Protein AF-A0A7L4HEP7-F1 (afdb_monomer_lite)

Secondary structure (DSSP, 8-state):
---------GGGHHHHHHHHHHHHHHHTTTTTTHHHHTTT--HHHHHHHHHHHHHHHHHHHHHHH--GGGGGG---

pLDDT: mean 91.1, std 14.58, range [39.53, 98.31]

Sequence (76 aa):
MSATFIGNSTAIQELFKRISEQFTAMFRRKAFLHWYTGEGMDEMEFTEAESNMNDLVSEYQQYQDATVDDEGEYDE

Foldseek 3Di:
DDDDDDDDALVCLVVLVVVLVVLCVCLVVCHPVCVVVVVPDDNVVSVVVSVVSVVSSVVSVCVVPDDPVVVVPPPD

Structure (mmCIF, N/CA/C/O backbone):
data_AF-A0A7L4HEP7-F1
#
_entry.id   AF-A0A7L4HEP7-F1
#
loop_
_atom_site.group_PDB
_atom_site.id
_atom_site.type_symbol
_atom_site.label_atom_id
_atom_site.label_alt_id
_atom_site.label_comp_id
_atom_site.label_asym_id
_atom_site.label_entity_id
_atom_site.label_seq_id
_atom_site.pdbx_PDB_ins_code
_atom_site.Cartn_x
_atom_site.Cartn_y
_atom_site.Cartn_z
_atom_site.occupancy
_atom_site.B_iso_or_equiv
_atom_site.auth_seq_id
_atom_site.auth_comp_id
_atom_site.auth_asym_id
_atom_site.auth_atom_id
_atom_site.pdbx_PDB_model_num
ATOM 1 N N . MET A 1 1 ? 6.930 -28.036 -23.784 1.00 70.75 1 MET A N 1
ATOM 2 C CA . MET A 1 1 ? 7.901 -27.026 -23.316 1.00 70.75 1 MET A CA 1
ATOM 3 C C . MET A 1 1 ? 7.169 -26.079 -22.390 1.00 70.75 1 MET A C 1
ATOM 5 O O . MET A 1 1 ? 6.088 -25.640 -22.756 1.00 70.75 1 MET A O 1
ATOM 9 N N . SER A 1 2 ? 7.716 -25.820 -21.206 1.00 88.94 2 SER A N 1
ATOM 10 C CA . SER A 1 2 ? 7.231 -24.796 -20.277 1.00 88.94 2 SER A CA 1
ATOM 11 C C . SER A 1 2 ? 8.271 -23.685 -20.178 1.00 88.94 2 SER A C 1
ATOM 13 O O . SER A 1 2 ? 9.466 -23.956 -20.289 1.00 88.94 2 SER A O 1
ATOM 15 N N . ALA A 1 3 ? 7.817 -22.458 -19.961 1.00 93.56 3 ALA A N 1
ATOM 16 C CA . ALA A 1 3 ? 8.665 -21.304 -19.700 1.00 93.56 3 ALA A CA 1
ATOM 17 C C . ALA A 1 3 ? 8.106 -20.536 -18.498 1.00 93.56 3 ALA A C 1
ATOM 19 O O . ALA A 1 3 ? 6.895 -20.537 -18.276 1.00 93.56 3 ALA A O 1
ATOM 20 N N . THR A 1 4 ? 8.994 -19.878 -17.756 1.00 96.62 4 THR A N 1
ATOM 21 C CA . THR A 1 4 ? 8.654 -19.013 -16.621 1.00 96.62 4 THR A CA 1
ATOM 22 C C . THR A 1 4 ? 9.180 -17.615 -16.913 1.00 96.62 4 THR A C 1
ATOM 24 O O . THR A 1 4 ? 10.348 -17.466 -17.266 1.00 96.62 4 THR A O 1
ATOM 27 N N . PHE A 1 5 ? 8.325 -16.603 -16.771 1.00 97.00 5 PHE A N 1
ATOM 28 C CA . PHE A 1 5 ? 8.683 -15.197 -16.942 1.00 97.00 5 PHE A CA 1
ATOM 29 C C . PHE A 1 5 ? 8.779 -14.511 -15.581 1.00 97.00 5 PHE A C 1
ATOM 31 O O . PHE A 1 5 ? 7.908 -14.691 -14.731 1.00 97.00 5 PHE A O 1
ATOM 38 N N . ILE A 1 6 ? 9.829 -13.714 -15.397 1.00 97.38 6 ILE A N 1
ATOM 39 C CA . ILE A 1 6 ? 10.013 -12.843 -14.239 1.00 97.38 6 ILE A CA 1
ATOM 40 C C . ILE A 1 6 ? 10.172 -11.435 -14.800 1.00 97.38 6 ILE A C 1
ATOM 42 O O . ILE A 1 6 ? 11.166 -11.143 -15.462 1.00 97.38 6 ILE A O 1
ATOM 46 N N . GLY A 1 7 ? 9.168 -10.591 -14.581 1.00 96.25 7 GLY A N 1
ATOM 47 C CA . GLY A 1 7 ? 9.164 -9.208 -15.042 1.00 96.25 7 GLY A CA 1
ATOM 48 C C . GLY A 1 7 ? 9.183 -8.249 -13.866 1.00 96.25 7 GLY A C 1
ATOM 49 O O . GLY A 1 7 ? 8.372 -8.388 -12.953 1.00 96.25 7 GLY A O 1
ATOM 50 N N . ASN A 1 8 ? 10.079 -7.267 -13.918 1.00 96.69 8 ASN A N 1
ATOM 51 C CA . ASN A 1 8 ? 10.017 -6.087 -13.068 1.00 96.69 8 ASN A CA 1
ATOM 52 C C . ASN A 1 8 ? 9.407 -4.949 -13.898 1.00 96.69 8 ASN A C 1
ATOM 54 O O . ASN A 1 8 ? 10.057 -4.431 -14.801 1.00 96.69 8 ASN A O 1
ATOM 58 N N . SER A 1 9 ? 8.128 -4.647 -13.673 1.00 97.19 9 SER A N 1
ATOM 59 C CA . SER A 1 9 ? 7.366 -3.656 -14.440 1.00 97.19 9 SER A CA 1
ATOM 60 C C . SER A 1 9 ? 6.612 -2.738 -13.489 1.00 97.19 9 SER A C 1
ATOM 62 O O . SER A 1 9 ? 5.994 -3.216 -12.536 1.00 97.19 9 SER A O 1
ATOM 64 N N . THR A 1 10 ? 6.598 -1.438 -13.794 1.00 97.69 10 THR A N 1
ATOM 65 C CA . THR A 1 10 ? 5.855 -0.421 -13.035 1.00 97.69 10 THR A CA 1
ATOM 66 C C . THR A 1 10 ? 4.348 -0.684 -12.998 1.00 97.69 10 THR A C 1
ATOM 68 O O . THR A 1 10 ? 3.684 -0.234 -12.071 1.00 97.69 10 THR A O 1
ATOM 71 N N . ALA A 1 11 ? 3.809 -1.493 -13.920 1.00 97.50 11 ALA A N 1
ATOM 72 C CA . ALA A 1 11 ? 2.403 -1.904 -13.943 1.00 97.50 11 ALA A CA 1
ATOM 73 C C . ALA A 1 11 ? 1.951 -2.636 -12.662 1.00 97.50 11 ALA A C 1
ATOM 75 O O . ALA A 1 11 ? 0.758 -2.679 -12.361 1.00 97.50 11 ALA A O 1
ATOM 76 N N . ILE A 1 12 ? 2.884 -3.169 -11.860 1.00 97.94 12 ILE A N 1
ATOM 77 C CA . ILE A 1 12 ? 2.565 -3.764 -10.553 1.00 97.94 12 ILE A CA 1
ATOM 78 C C . ILE A 1 12 ? 1.867 -2.770 -9.607 1.00 97.94 12 ILE A C 1
ATOM 80 O O . ILE A 1 12 ? 1.096 -3.191 -8.743 1.00 97.94 12 ILE A O 1
ATOM 84 N N . GLN A 1 13 ? 2.055 -1.459 -9.811 1.00 97.44 13 GLN A N 1
ATOM 85 C CA . GLN A 1 13 ? 1.388 -0.411 -9.038 1.00 97.44 13 GLN A CA 1
ATOM 86 C C . GLN A 1 13 ? -0.143 -0.533 -9.048 1.00 97.44 13 GLN A C 1
ATOM 88 O O . GLN A 1 13 ? -0.790 -0.184 -8.066 1.00 97.44 13 GLN A O 1
ATOM 93 N N . GLU A 1 14 ? -0.746 -1.062 -10.119 1.00 97.44 14 GLU A N 1
ATOM 94 C CA . GLU A 1 14 ? -2.200 -1.243 -10.215 1.00 97.44 14 GLU A CA 1
ATOM 95 C C . GLU A 1 14 ? -2.719 -2.260 -9.190 1.00 97.44 14 GLU A C 1
ATOM 97 O O . GLU A 1 14 ? -3.798 -2.094 -8.615 1.00 97.44 14 GLU A O 1
ATOM 102 N N . LEU A 1 15 ? -1.926 -3.301 -8.913 1.00 98.19 15 LEU A N 1
ATOM 103 C CA . LEU A 1 15 ? -2.247 -4.291 -7.891 1.00 98.19 15 LEU A CA 1
ATOM 104 C C . LEU A 1 15 ? -2.232 -3.649 -6.501 1.00 98.19 15 LEU A C 1
ATOM 106 O O . LEU A 1 15 ? -3.150 -3.891 -5.715 1.00 98.19 15 LEU A O 1
ATOM 110 N N . PHE A 1 16 ? -1.235 -2.807 -6.220 1.00 98.12 16 PHE A N 1
ATOM 111 C CA . PHE A 1 16 ? -1.139 -2.073 -4.959 1.00 98.12 16 PHE A CA 1
ATOM 112 C C . PHE A 1 16 ? -2.263 -1.045 -4.797 1.00 98.12 16 PHE A C 1
ATOM 114 O O . PHE A 1 16 ? -2.886 -1.017 -3.736 1.00 98.12 16 PHE A O 1
ATOM 121 N N . LYS A 1 17 ? -2.615 -0.292 -5.852 1.00 98.00 17 LYS A N 1
ATOM 122 C CA . LYS A 1 17 ? -3.775 0.621 -5.862 1.00 98.00 17 LYS A CA 1
ATOM 123 C C . LYS A 1 17 ? -5.063 -0.113 -5.484 1.00 98.00 17 LYS A C 1
ATOM 125 O O . LYS A 1 17 ? -5.777 0.321 -4.585 1.00 98.00 17 LYS A O 1
ATOM 130 N N . ARG A 1 18 ? -5.320 -1.282 -6.085 1.00 98.31 18 ARG A N 1
ATOM 131 C CA . ARG A 1 18 ? -6.512 -2.093 -5.778 1.00 98.31 18 ARG A CA 1
ATOM 132 C C . ARG A 1 18 ? -6.558 -2.559 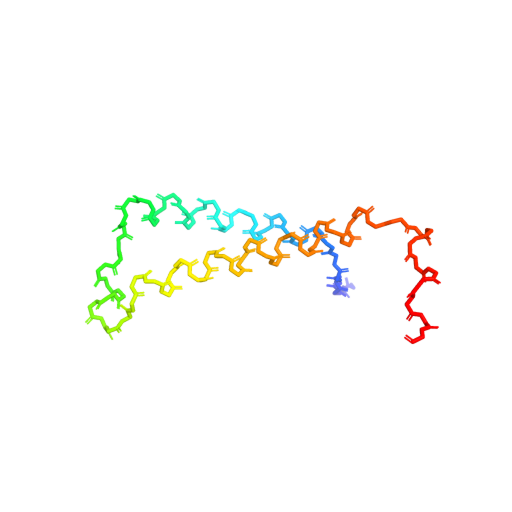-4.319 1.00 98.31 18 ARG A C 1
ATOM 134 O O . ARG A 1 18 ? -7.633 -2.581 -3.724 1.00 98.31 18 ARG A O 1
ATOM 141 N N . ILE A 1 19 ? -5.421 -2.973 -3.753 1.00 98.00 19 ILE A N 1
ATOM 142 C CA . ILE A 1 19 ? -5.346 -3.368 -2.337 1.00 98.00 19 ILE A CA 1
ATOM 143 C C . ILE A 1 19 ? -5.587 -2.152 -1.437 1.00 98.00 19 ILE A C 1
ATOM 145 O O . ILE A 1 19 ? -6.382 -2.251 -0.505 1.00 98.00 19 ILE A O 1
ATOM 149 N N . SER A 1 20 ? -4.958 -1.014 -1.749 1.00 97.50 20 SER A N 1
ATOM 150 C CA . SER A 1 20 ? -5.122 0.242 -1.011 1.00 97.50 20 SER A CA 1
ATOM 151 C C . SER A 1 20 ? -6.591 0.678 -0.982 1.00 97.50 20 SER A C 1
ATOM 153 O O . SER A 1 20 ? -7.152 0.863 0.090 1.00 97.50 20 SER A O 1
ATOM 155 N N . GLU A 1 21 ? -7.293 0.682 -2.120 1.00 97.88 21 GLU A N 1
ATOM 156 C CA . GLU A 1 21 ? -8.720 1.038 -2.178 1.00 97.88 21 GLU A CA 1
ATOM 157 C C . GLU A 1 21 ? -9.607 0.157 -1.281 1.00 97.88 21 GLU A C 1
ATOM 159 O O . GLU A 1 21 ? -10.496 0.657 -0.581 1.00 97.88 21 GLU A O 1
ATOM 164 N N . GLN A 1 22 ? -9.374 -1.161 -1.284 1.00 98.12 22 GLN A N 1
ATOM 165 C CA . GLN A 1 22 ? -10.107 -2.098 -0.429 1.00 98.12 22 GLN A CA 1
ATOM 166 C C . GLN A 1 22 ? -9.791 -1.867 1.050 1.00 98.12 22 GLN A C 1
ATOM 168 O O . GLN A 1 22 ? -10.707 -1.852 1.878 1.00 98.12 22 GLN A O 1
ATOM 173 N N . PHE A 1 23 ? -8.515 -1.655 1.371 1.00 98.06 23 PHE A N 1
ATOM 174 C CA . PHE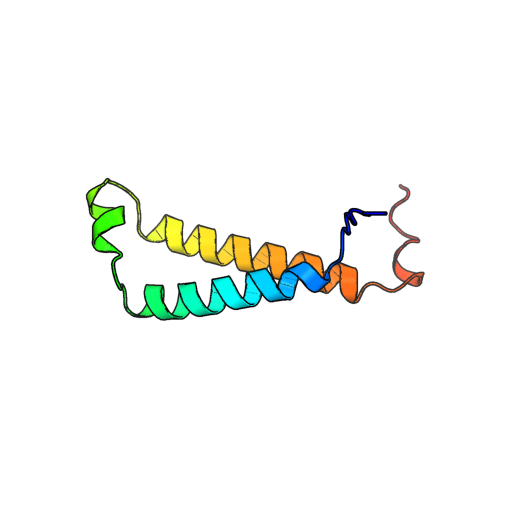 A 1 23 ? -8.060 -1.327 2.714 1.00 98.06 23 PHE A CA 1
ATOM 175 C C . PHE A 1 23 ? -8.717 -0.039 3.216 1.00 98.06 23 PHE A C 1
ATOM 177 O O . PHE A 1 23 ? -9.408 -0.069 4.234 1.00 98.06 23 PHE A O 1
ATOM 184 N N . THR A 1 24 ? -8.611 1.061 2.467 1.00 97.38 24 THR A N 1
ATOM 185 C CA . THR A 1 24 ? -9.192 2.362 2.812 1.00 97.38 24 THR A CA 1
ATOM 186 C C . THR A 1 24 ? -10.702 2.250 3.040 1.00 97.38 24 THR A C 1
ATOM 188 O O . THR A 1 24 ? -11.238 2.827 3.990 1.00 97.38 24 THR A O 1
ATOM 191 N N . ALA A 1 25 ? -11.422 1.487 2.208 1.00 97.88 25 ALA A N 1
ATOM 192 C CA . ALA A 1 25 ? -12.865 1.292 2.362 1.00 97.88 25 ALA A CA 1
ATOM 193 C C . ALA A 1 25 ? -13.237 0.601 3.688 1.00 97.88 25 ALA A C 1
ATOM 195 O O . ALA A 1 25 ? -14.250 0.949 4.306 1.00 97.88 25 ALA A O 1
ATOM 196 N N . MET A 1 26 ? -12.422 -0.358 4.132 1.00 97.94 26 MET A N 1
ATOM 197 C CA . MET A 1 26 ? -12.601 -1.072 5.398 1.00 97.94 26 MET A CA 1
ATOM 198 C C . MET A 1 26 ? -12.159 -0.227 6.596 1.00 97.94 26 MET A C 1
ATOM 200 O O . MET A 1 26 ? -12.901 -0.111 7.577 1.00 97.94 26 MET A O 1
ATOM 204 N N . PHE A 1 27 ? -10.994 0.414 6.492 1.00 97.19 27 PHE A N 1
ATOM 205 C CA . PHE A 1 27 ? -10.386 1.215 7.550 1.00 97.19 27 PHE A CA 1
ATOM 206 C C . PHE A 1 27 ? -11.234 2.443 7.894 1.00 97.19 27 PHE A C 1
ATOM 208 O O . PHE A 1 27 ? -11.534 2.677 9.063 1.00 97.19 27 PHE A O 1
ATOM 215 N N . ARG A 1 28 ? -11.789 3.139 6.888 1.00 96.81 28 ARG A N 1
ATOM 216 C CA . ARG A 1 28 ? -12.738 4.255 7.097 1.00 96.81 28 ARG A CA 1
ATOM 217 C C . ARG A 1 28 ? -13.984 3.864 7.892 1.00 96.81 28 ARG A C 1
ATOM 219 O O . ARG A 1 28 ? -14.601 4.715 8.524 1.00 96.81 28 ARG A O 1
ATOM 226 N N . ARG A 1 29 ? -14.383 2.591 7.846 1.00 97.69 29 ARG A N 1
ATOM 227 C CA . ARG A 1 29 ? -15.527 2.052 8.602 1.00 97.69 29 ARG A CA 1
ATOM 228 C C . ARG A 1 29 ? -15.112 1.436 9.938 1.00 97.69 29 ARG A C 1
ATOM 230 O O . ARG A 1 29 ? -15.970 0.894 10.630 1.00 97.69 29 ARG A O 1
ATOM 237 N N . LYS A 1 30 ? -13.817 1.473 10.273 1.00 96.00 30 LYS A N 1
ATOM 238 C CA . LYS A 1 30 ? -13.201 0.759 11.401 1.00 96.00 30 LYS A CA 1
ATOM 239 C C . LYS A 1 30 ? -13.605 -0.722 11.446 1.00 96.00 30 LYS A C 1
ATOM 241 O O . LYS A 1 30 ? -13.767 -1.313 12.514 1.00 96.00 30 LYS A O 1
ATOM 246 N N . ALA A 1 31 ? -13.811 -1.328 10.276 1.00 97.88 31 ALA A N 1
ATOM 247 C CA . ALA A 1 31 ? -14.265 -2.706 10.176 1.00 97.88 31 ALA A CA 1
ATOM 248 C C . ALA A 1 31 ? -13.140 -3.657 10.609 1.00 97.88 31 ALA A C 1
ATOM 250 O O . ALA A 1 31 ? -12.021 -3.553 10.119 1.00 97.88 31 ALA A O 1
ATOM 251 N N . PHE A 1 32 ? -13.442 -4.572 11.535 1.00 97.12 32 PHE A N 1
ATOM 252 C CA . PHE A 1 32 ? -12.511 -5.572 12.093 1.00 97.12 32 PHE A CA 1
ATOM 253 C C . PHE A 1 32 ? -11.273 -5.028 12.832 1.00 97.12 32 PHE A C 1
ATOM 255 O O . PHE A 1 32 ? -10.500 -5.818 13.363 1.00 97.12 32 PHE A O 1
ATOM 262 N N . LEU A 1 33 ? -11.132 -3.706 12.974 1.00 96.88 33 LEU A N 1
ATOM 263 C CA . LEU A 1 33 ? -9.960 -3.070 13.587 1.00 96.88 33 LEU A CA 1
ATOM 264 C C . LEU A 1 33 ? -9.686 -3.555 15.025 1.00 96.88 33 LEU A C 1
ATOM 266 O O . LEU A 1 33 ? -8.537 -3.764 15.401 1.00 96.88 33 LEU A O 1
ATOM 270 N N . HIS A 1 34 ? -10.745 -3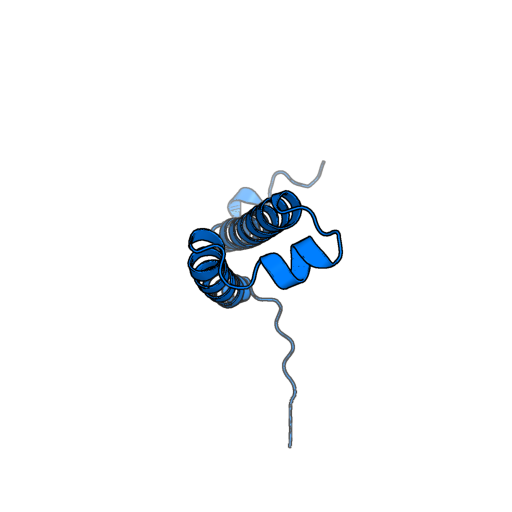.826 15.797 1.00 96.38 34 HIS A N 1
ATOM 271 C CA . HIS A 1 34 ? -10.643 -4.288 17.187 1.00 96.38 34 HIS A CA 1
ATOM 272 C C . HIS A 1 34 ? -9.860 -5.597 17.380 1.00 96.38 34 HIS A C 1
ATOM 274 O O . HIS A 1 34 ? -9.369 -5.835 18.479 1.00 96.38 34 HIS A O 1
ATOM 280 N N . TRP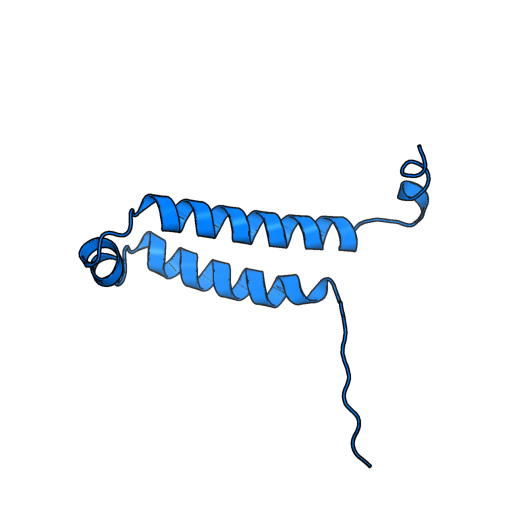 A 1 35 ? -9.734 -6.440 16.347 1.00 97.88 35 TRP A N 1
ATOM 281 C CA . TRP A 1 35 ? -8.953 -7.684 16.431 1.00 97.88 35 TRP A CA 1
ATOM 282 C C . TRP A 1 35 ? -7.457 -7.397 16.472 1.00 97.88 35 TRP A C 1
ATOM 284 O O . TRP A 1 35 ? -6.706 -8.170 17.045 1.00 97.88 35 TRP A O 1
ATOM 294 N N . TYR A 1 36 ? -7.034 -6.279 15.887 1.00 97.75 36 TYR A N 1
ATOM 295 C CA . TYR A 1 36 ? -5.637 -5.872 15.840 1.00 97.75 36 TYR A CA 1
ATOM 296 C C . TYR A 1 36 ? -5.292 -5.006 17.047 1.00 97.75 36 TYR A C 1
ATOM 298 O O . TYR A 1 36 ? -4.331 -5.280 17.760 1.00 97.75 36 TYR A O 1
ATOM 306 N N . THR A 1 37 ? -6.135 -4.015 17.354 1.00 96.69 37 THR A N 1
ATOM 307 C CA . THR A 1 37 ? -5.910 -3.150 18.521 1.00 96.69 37 THR A CA 1
ATOM 308 C C . THR A 1 37 ? -6.062 -3.905 19.843 1.00 96.69 37 THR A C 1
ATOM 310 O O . THR A 1 37 ? -5.445 -3.538 20.837 1.00 96.69 37 THR A O 1
ATOM 313 N N . GLY A 1 38 ? -6.867 -4.975 19.873 1.00 96.12 38 GLY A N 1
ATOM 314 C CA . GLY A 1 38 ? -7.000 -5.859 21.036 1.00 96.12 38 GLY A CA 1
ATOM 315 C C . GLY A 1 38 ? -5.726 -6.647 21.363 1.00 96.12 38 GLY A C 1
ATOM 316 O O . GLY A 1 38 ? -5.495 -6.957 22.528 1.00 96.12 38 GLY A O 1
ATOM 317 N N . GLU A 1 39 ? -4.878 -6.894 20.364 1.00 97.25 39 GLU A N 1
ATOM 318 C CA . GLU A 1 39 ? -3.576 -7.560 20.512 1.00 97.25 39 GLU A CA 1
ATOM 319 C C . GLU A 1 39 ? -2.428 -6.562 20.771 1.00 97.25 39 GLU A C 1
ATOM 321 O O . GLU A 1 39 ? -1.266 -6.954 20.856 1.00 97.25 39 GLU A O 1
ATOM 326 N N . GLY A 1 40 ? -2.741 -5.268 20.928 1.00 96.25 40 GLY A N 1
ATOM 327 C CA . GLY A 1 40 ? -1.780 -4.222 21.293 1.00 96.25 40 GLY A CA 1
ATOM 328 C C . GLY A 1 40 ? -1.249 -3.371 20.137 1.00 96.25 40 GLY A C 1
ATOM 329 O O . GLY A 1 40 ? -0.356 -2.561 20.367 1.00 96.25 40 GLY A O 1
ATOM 330 N N . MET A 1 41 ? -1.790 -3.526 18.926 1.00 97.69 41 MET A N 1
ATOM 331 C CA . MET A 1 41 ? -1.450 -2.688 17.769 1.00 97.69 41 MET A CA 1
ATOM 332 C C . MET A 1 41 ? -2.056 -1.277 17.900 1.00 97.69 41 MET A C 1
ATOM 334 O O . MET A 1 41 ? -3.219 -1.147 18.295 1.00 97.69 41 MET A O 1
ATOM 338 N N . ASP A 1 42 ? -1.316 -0.225 17.542 1.00 96.88 42 ASP A N 1
ATOM 339 C CA . ASP A 1 42 ? -1.860 1.143 17.493 1.00 96.88 42 ASP A CA 1
ATOM 340 C C . ASP A 1 42 ? -2.646 1.366 16.185 1.00 96.88 42 ASP A C 1
ATOM 342 O O . ASP A 1 42 ? -2.248 0.926 15.108 1.00 96.88 42 ASP A O 1
ATOM 346 N N . GLU A 1 43 ? -3.770 2.084 16.252 1.00 94.56 43 GLU A N 1
ATOM 347 C CA . GLU A 1 43 ? -4.525 2.496 15.062 1.00 94.56 43 GLU A CA 1
ATOM 348 C C . GLU A 1 43 ? -3.683 3.402 14.140 1.00 94.56 43 GLU A C 1
ATOM 350 O O . GLU A 1 43 ? -3.885 3.399 12.924 1.00 94.56 43 GLU A O 1
ATOM 355 N N . MET A 1 44 ? -2.705 4.136 14.683 1.00 96.50 44 MET A N 1
ATOM 356 C CA . MET A 1 44 ? -1.770 4.937 13.885 1.00 96.50 44 MET A CA 1
ATOM 357 C C . MET A 1 44 ? -0.911 4.084 12.943 1.00 96.50 44 MET A C 1
ATOM 359 O O . MET A 1 44 ? -0.670 4.513 11.817 1.00 96.50 44 MET A O 1
ATOM 363 N N . GLU A 1 45 ? -0.555 2.852 13.319 1.00 97.75 45 GLU A N 1
ATOM 364 C CA . GLU A 1 45 ? 0.243 1.957 12.463 1.00 97.75 45 GLU A CA 1
ATOM 365 C C . GLU A 1 45 ? -0.490 1.600 11.156 1.00 97.75 45 GLU A C 1
ATOM 367 O O . GLU A 1 45 ? 0.129 1.440 10.105 1.00 97.75 45 GLU A O 1
ATOM 372 N N . PHE A 1 46 ? -1.827 1.544 11.175 1.00 97.56 46 PHE A N 1
ATOM 373 C CA . PHE A 1 46 ? -2.634 1.361 9.960 1.00 97.56 46 PHE A CA 1
ATOM 374 C C . PHE A 1 46 ? -2.546 2.566 9.022 1.00 97.56 46 PHE A C 1
ATOM 376 O O . PHE A 1 46 ? -2.535 2.404 7.803 1.00 97.56 46 PHE A O 1
ATOM 383 N N . THR A 1 47 ? -2.480 3.769 9.592 1.00 96.25 47 THR A N 1
ATOM 384 C CA . THR A 1 47 ? -2.370 5.017 8.826 1.00 96.25 47 THR A CA 1
ATOM 385 C C . THR A 1 47 ? -0.971 5.155 8.224 1.00 96.25 47 THR A C 1
ATOM 387 O O . THR A 1 47 ? -0.832 5.549 7.068 1.00 96.25 47 THR A O 1
ATOM 390 N N . GLU A 1 48 ? 0.066 4.772 8.971 1.00 98.00 48 GLU A N 1
ATOM 391 C CA . GLU A 1 48 ? 1.444 4.711 8.474 1.00 98.00 48 GLU A CA 1
ATOM 392 C C . GLU A 1 48 ? 1.579 3.709 7.322 1.00 98.00 48 GLU A C 1
ATOM 394 O O . GLU A 1 48 ? 2.116 4.049 6.267 1.00 98.00 48 GLU A O 1
ATOM 399 N N . ALA A 1 49 ? 1.007 2.509 7.469 1.00 98.06 49 ALA A N 1
ATOM 400 C CA . ALA A 1 49 ? 1.000 1.504 6.411 1.00 98.06 49 ALA A CA 1
ATOM 401 C C . ALA A 1 49 ? 0.251 1.980 5.152 1.00 98.06 49 ALA A C 1
ATOM 403 O O . ALA A 1 49 ? 0.729 1.765 4.037 1.00 98.06 49 ALA A O 1
ATOM 404 N N . GLU A 1 50 ? -0.897 2.653 5.304 1.00 97.50 50 GLU A N 1
ATOM 405 C CA . GLU A 1 50 ? -1.622 3.261 4.179 1.00 97.50 50 GLU A CA 1
ATOM 406 C C . GLU A 1 50 ? -0.765 4.314 3.465 1.00 97.50 50 GLU A C 1
ATOM 408 O O . GLU A 1 50 ? -0.698 4.318 2.235 1.00 97.50 50 GLU A O 1
ATOM 413 N N . SER A 1 51 ? -0.068 5.170 4.223 1.00 97.69 51 SER A N 1
ATOM 414 C CA . SER A 1 51 ? 0.852 6.165 3.664 1.00 97.69 51 SER A CA 1
ATOM 415 C C . SER A 1 51 ? 1.965 5.498 2.865 1.00 97.69 51 SER A C 1
ATOM 417 O O . SER A 1 51 ? 2.140 5.817 1.695 1.00 97.69 51 SER A O 1
ATOM 419 N N . ASN A 1 52 ? 2.656 4.514 3.445 1.00 98.25 52 ASN A N 1
ATOM 420 C CA . ASN A 1 52 ? 3.767 3.838 2.773 1.00 98.25 52 ASN A CA 1
ATOM 421 C C . ASN A 1 52 ? 3.324 3.126 1.487 1.00 98.25 52 ASN A C 1
ATOM 423 O O . ASN A 1 52 ? 4.053 3.118 0.496 1.00 98.25 52 ASN A O 1
ATOM 427 N N . MET A 1 53 ? 2.116 2.555 1.472 1.00 98.00 53 MET A N 1
ATOM 428 C CA . MET A 1 53 ? 1.550 1.971 0.256 1.00 98.00 53 MET A CA 1
ATOM 429 C C . MET A 1 53 ? 1.306 3.020 -0.835 1.00 98.00 53 MET A C 1
ATOM 431 O O . MET A 1 53 ? 1.551 2.745 -2.012 1.00 98.00 53 MET A O 1
ATOM 435 N N . ASN A 1 54 ? 0.835 4.213 -0.467 1.00 97.19 54 ASN A N 1
ATOM 436 C CA . ASN A 1 54 ? 0.623 5.312 -1.410 1.00 97.19 54 ASN A CA 1
ATOM 437 C C . ASN A 1 54 ? 1.948 5.903 -1.915 1.00 97.19 54 ASN A C 1
ATOM 439 O O . ASN A 1 54 ? 2.048 6.240 -3.097 1.00 97.19 54 ASN A O 1
ATOM 443 N N . ASP A 1 55 ? 2.966 5.969 -1.056 1.00 98.19 55 ASP A N 1
ATOM 444 C CA . ASP A 1 55 ? 4.317 6.400 -1.421 1.00 98.19 55 ASP A CA 1
ATOM 445 C C . ASP A 1 55 ? 4.918 5.444 -2.463 1.00 98.19 55 ASP A C 1
ATOM 447 O O . ASP A 1 55 ? 5.309 5.881 -3.543 1.00 98.19 55 ASP A O 1
ATOM 451 N N . LEU A 1 56 ? 4.854 4.126 -2.224 1.00 97.94 56 LEU A N 1
ATOM 452 C CA . LEU A 1 56 ? 5.319 3.106 -3.175 1.00 97.94 56 LEU A CA 1
ATOM 453 C C . LEU A 1 56 ? 4.620 3.215 -4.540 1.00 97.94 56 LEU A C 1
ATOM 455 O O . LEU A 1 56 ? 5.245 3.100 -5.594 1.00 97.94 56 LEU A O 1
ATOM 459 N N . VAL A 1 57 ? 3.302 3.422 -4.539 1.00 97.69 57 VAL A N 1
ATOM 460 C CA . VAL A 1 57 ? 2.541 3.636 -5.778 1.00 97.69 57 VAL A CA 1
ATOM 461 C C . VAL A 1 57 ? 3.019 4.893 -6.509 1.00 97.69 57 VAL A C 1
ATOM 463 O O . VAL A 1 57 ? 3.123 4.882 -7.737 1.00 97.69 57 VAL A O 1
ATOM 466 N N . SER A 1 58 ? 3.317 5.958 -5.768 1.00 97.00 58 SER A N 1
ATOM 467 C CA . SER A 1 58 ? 3.797 7.222 -6.329 1.00 97.00 58 SER A CA 1
ATOM 468 C C . SER A 1 58 ? 5.192 7.076 -6.940 1.00 97.00 58 SER A C 1
ATOM 470 O O . SER A 1 58 ? 5.412 7.567 -8.045 1.00 97.00 58 SER A O 1
ATOM 472 N N . GLU A 1 59 ? 6.095 6.330 -6.301 1.00 97.12 59 GLU A N 1
ATOM 473 C CA . GLU A 1 59 ? 7.419 6.009 -6.853 1.00 97.12 59 GLU A CA 1
ATOM 474 C C . GLU A 1 59 ? 7.311 5.251 -8.184 1.00 97.12 59 GLU A C 1
ATOM 476 O O . GLU A 1 59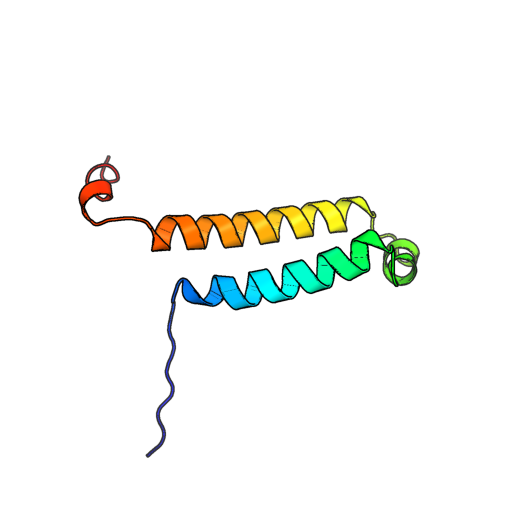 ? 7.961 5.609 -9.167 1.00 97.12 59 GLU A O 1
ATOM 481 N N . TYR A 1 60 ? 6.436 4.241 -8.275 1.00 97.69 60 TYR A N 1
ATOM 482 C CA . TYR A 1 60 ? 6.208 3.538 -9.543 1.00 97.69 60 TYR A CA 1
ATOM 483 C C . TYR A 1 60 ? 5.657 4.450 -10.638 1.00 97.69 60 TYR A C 1
ATOM 485 O O . TYR A 1 60 ? 6.029 4.294 -11.803 1.00 97.69 60 TYR A O 1
ATOM 493 N N . GLN A 1 61 ? 4.769 5.380 -10.283 1.00 96.56 61 GLN A N 1
ATOM 494 C CA . GLN A 1 61 ? 4.232 6.355 -11.227 1.00 96.56 61 GLN A CA 1
ATOM 495 C C . GLN A 1 61 ? 5.335 7.295 -11.729 1.00 96.56 61 GLN A C 1
ATOM 497 O O . GLN A 1 61 ? 5.431 7.516 -12.932 1.00 96.56 61 GLN A O 1
ATOM 502 N N . GLN A 1 62 ? 6.214 7.759 -10.836 1.00 95.44 62 GLN A N 1
ATOM 503 C CA . GLN A 1 62 ? 7.358 8.598 -11.192 1.00 95.44 62 GLN A CA 1
ATOM 504 C C . GLN A 1 62 ? 8.265 7.915 -12.226 1.00 95.44 62 GLN A C 1
ATOM 506 O O . GLN A 1 62 ? 8.561 8.512 -13.255 1.00 95.44 62 GLN A O 1
ATOM 511 N N . TYR A 1 63 ? 8.659 6.655 -12.006 1.00 93.12 63 TYR A N 1
ATOM 512 C CA . TYR A 1 63 ? 9.488 5.919 -12.974 1.00 93.12 63 TYR A CA 1
ATOM 513 C C . TYR A 1 63 ? 8.756 5.583 -14.276 1.00 93.12 63 TYR A C 1
ATOM 515 O O . TYR A 1 63 ? 9.392 5.425 -15.313 1.00 93.12 63 TYR A O 1
ATOM 523 N N . GLN A 1 64 ? 7.432 5.430 -14.238 1.00 93.19 64 GLN A N 1
ATOM 524 C CA . GLN A 1 64 ? 6.644 5.178 -15.442 1.00 93.19 64 GLN A CA 1
ATOM 525 C C . GLN A 1 64 ? 6.567 6.414 -16.347 1.00 93.19 64 GLN A C 1
ATOM 527 O O . GLN A 1 64 ? 6.557 6.266 -17.568 1.00 93.19 64 GLN A O 1
ATOM 532 N N . ASP A 1 65 ? 6.489 7.601 -15.745 1.00 92.50 65 ASP A N 1
ATOM 533 C CA . ASP A 1 65 ? 6.375 8.872 -16.461 1.00 92.50 65 ASP A CA 1
ATOM 534 C C . ASP A 1 65 ? 7.745 9.484 -16.803 1.00 92.50 65 ASP A C 1
ATOM 536 O O . ASP A 1 65 ? 7.815 10.397 -17.628 1.00 92.50 65 ASP A O 1
ATOM 540 N N . ALA A 1 66 ? 8.828 8.976 -16.202 1.00 89.56 66 ALA A N 1
ATOM 541 C CA . ALA A 1 66 ? 10.193 9.390 -16.501 1.00 89.56 66 ALA A CA 1
ATOM 542 C C . ALA A 1 66 ? 10.513 9.200 -17.994 1.00 89.56 66 ALA A C 1
ATOM 544 O O . ALA A 1 66 ? 10.269 8.143 -18.585 1.00 89.56 66 ALA A O 1
ATOM 545 N N . THR A 1 67 ? 11.075 10.240 -18.612 1.00 79.19 67 THR A N 1
ATOM 546 C CA . THR A 1 67 ? 11.533 10.211 -20.007 1.00 79.19 67 THR A CA 1
ATOM 547 C C . THR A 1 67 ? 13.058 10.244 -20.062 1.00 79.19 67 THR A C 1
ATOM 549 O O . THR A 1 67 ? 13.704 10.724 -19.140 1.00 79.19 67 THR A O 1
ATOM 552 N N . VAL A 1 68 ? 13.641 9.735 -21.149 1.00 67.44 68 VAL A N 1
ATOM 553 C CA . VAL A 1 68 ? 15.095 9.512 -21.298 1.00 67.44 68 VAL A CA 1
ATOM 554 C C . VAL A 1 68 ? 15.944 10.795 -21.150 1.00 67.44 68 VAL A C 1
ATOM 556 O O . VAL A 1 68 ? 17.133 10.698 -20.870 1.00 67.44 68 VAL A O 1
ATOM 559 N N . ASP A 1 69 ? 15.360 11.992 -21.278 1.00 58.00 69 ASP A N 1
ATOM 560 C CA . ASP A 1 69 ? 16.079 13.267 -21.082 1.00 58.00 69 ASP A CA 1
ATOM 561 C C . ASP A 1 69 ? 16.347 13.621 -19.599 1.00 58.00 69 ASP A C 1
ATOM 563 O O . ASP A 1 69 ? 17.184 14.482 -19.337 1.00 58.00 69 ASP A O 1
ATOM 567 N N . ASP A 1 70 ? 15.710 12.947 -18.631 1.00 57.06 70 ASP A N 1
ATOM 568 C CA . ASP A 1 70 ? 15.939 13.166 -17.188 1.00 57.06 70 ASP A CA 1
ATOM 569 C C . ASP A 1 70 ? 17.063 12.274 -16.602 1.00 57.06 70 ASP A C 1
ATOM 571 O O . ASP A 1 70 ? 17.428 12.411 -15.435 1.00 57.06 70 ASP A O 1
ATOM 575 N N . GLU A 1 71 ? 17.656 11.365 -17.391 1.00 54.53 71 GLU A N 1
ATOM 576 C CA . GLU A 1 71 ? 18.743 10.466 -16.945 1.00 54.53 71 GLU A CA 1
ATOM 577 C C . GLU A 1 71 ? 20.140 11.132 -16.951 1.00 54.53 71 GLU A C 1
ATOM 579 O O . GLU A 1 71 ? 21.124 10.516 -16.548 1.00 54.53 71 GLU A O 1
ATOM 584 N N . GLY A 1 72 ? 20.251 12.394 -17.389 1.00 50.91 72 GLY A N 1
ATOM 585 C CA . GLY A 1 72 ? 21.524 13.117 -17.529 1.00 50.91 72 GLY A CA 1
ATOM 586 C C . GLY A 1 72 ? 22.091 13.776 -16.260 1.00 50.91 72 GLY A C 1
ATOM 587 O O . GLY A 1 72 ? 23.187 14.328 -16.329 1.00 50.91 72 GLY A O 1
ATOM 588 N N . GLU A 1 73 ? 21.385 13.742 -15.124 1.00 51.78 73 GLU A N 1
ATOM 589 C CA . GLU A 1 73 ? 21.785 14.426 -13.872 1.00 51.78 73 GLU A CA 1
ATOM 590 C C . GLU A 1 73 ? 22.081 13.481 -12.684 1.00 51.78 73 GLU A C 1
ATOM 592 O O . GLU A 1 73 ? 22.183 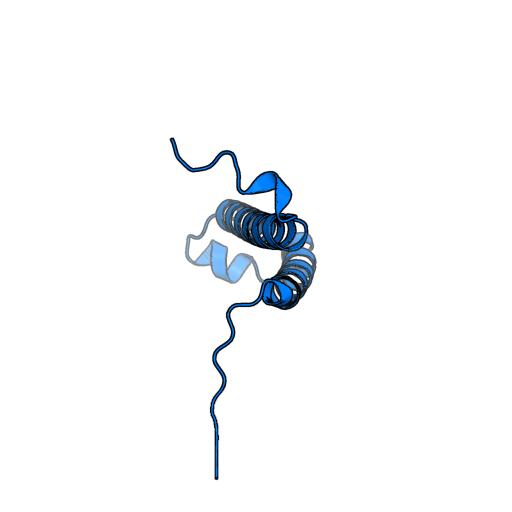13.935 -11.548 1.00 51.78 73 GLU A O 1
ATOM 597 N N . TYR A 1 74 ? 22.263 12.175 -12.916 1.00 54.41 74 TYR A N 1
ATOM 598 C CA . TYR A 1 74 ? 22.533 11.191 -11.847 1.00 54.41 74 TYR A CA 1
ATOM 599 C C . TYR A 1 74 ? 23.927 10.536 -11.909 1.00 54.41 74 TYR A C 1
ATOM 601 O O . TYR A 1 74 ? 24.125 9.470 -11.330 1.00 54.41 74 TYR A O 1
ATOM 609 N N . ASP A 1 75 ? 24.894 11.188 -12.562 1.00 47.00 75 ASP A N 1
ATOM 610 C CA . ASP A 1 75 ? 26.327 10.861 -12.479 1.00 47.00 75 ASP A CA 1
ATOM 611 C C . ASP A 1 75 ? 27.122 12.076 -11.937 1.00 47.00 75 ASP A C 1
ATOM 613 O O . ASP A 1 75 ? 27.934 12.669 -12.648 1.00 47.00 75 ASP A O 1
ATOM 617 N N . GLU A 1 76 ? 26.889 12.458 -10.672 1.00 39.53 76 GLU A N 1
ATOM 618 C CA . GLU A 1 76 ? 27.907 13.088 -9.798 1.00 39.53 76 GLU A CA 1
ATOM 619 C C . GLU A 1 76 ? 27.648 12.839 -8.300 1.00 39.53 76 GLU A C 1
ATOM 621 O O . GLU A 1 76 ? 26.555 13.187 -7.797 1.00 39.53 76 GLU A O 1
#

Organism: Podargus strigoides (NCBI:txid8905)

InterPro domains:
  IPR008280 Tubulin/FtsZ, C-terminal [SSF55307] (1-67)
  IPR023123 Tubulin, C-terminal [G3DSA:1.10.287.600] (12-76)

Radius of gyration: 18.04 Å; chains: 1; bounding box: 43×42×45 Å